Protein AF-A0A6A3SN81-F1 (afdb_monomer)

InterPro domains:
  IPR005920 Imidazolonepropionase [PTHR42752] (1-59)
  IPR032466 Metal-dependent hydrolase [SSF51556] (1-59)

Nearest PDB structures (foldseek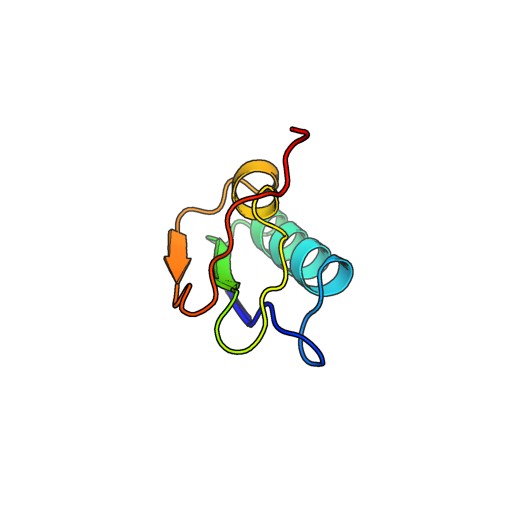):
  2oof-assembly1_A  TM=8.952E-01  e=3.103E-03  unidentified
  2puz-assembly1_A  TM=8.879E-01  e=1.649E-02  Agrobacterium fabrum str. C58
  2g3f-assembly1_A  TM=9.242E-01  e=3.676E-02  Bacillus subtilis
  1pvn-assembly1_C  TM=6.027E-01  e=1.893E+00  Tritrichomonas suis
  6o9m-assembly1_4  TM=4.721E-01  e=1.656E+00  Homo sapiens

Mean predicted aligned error: 4.41 Å

Organism: NCBI:txid53985

Radius of gyration: 11.73 Å; Cα contacts (8 Å, |Δi|>4): 102; chains: 1; bounding box: 28×28×30 Å

Foldseek 3Di:
DEEEDDPPGQDDVRLLVVQLVCVVVVHQYEYEPQQPHASPPVCSCVVSVHPDYDRCVRDDDRPDDD

pLDDT: mean 88.1, std 12.18, range [42.81, 97.38]

Solvent-accessible surface area (backbone atoms only — not comparable to full-atom values): 4023 Å² total; per-residue (Å²): 84,75,43,63,39,35,86,96,72,25,43,74,70,57,41,51,54,54,47,53,50,40,43,76,74,69,40,64,42,39,35,36,34,17,63,87,50,67,71,85,64,77,59,53,46,66,77,70,63,44,82,52,76,43,83,47,70,35,69,69,80,80,89,71,82,131

Secondary structure (DSSP, 8-state):
-EEEE-TTSB-HHHHHHHHHHHHHTT---EEEESSSS----TTHHHHHT-S-EEE-TT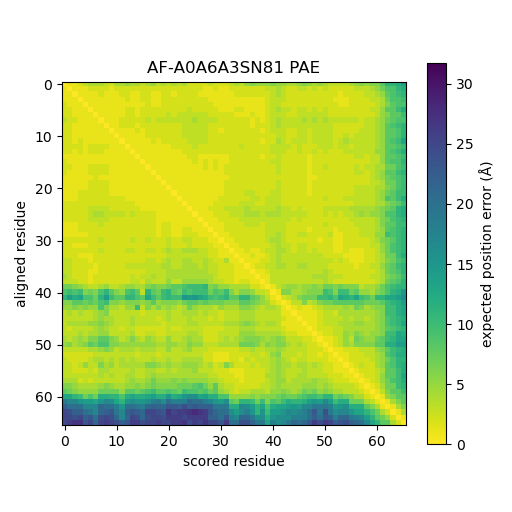--------

Sequence (66 aa):
MDVFHEKGVFEHIGTHRVLEAGKKDGLKIYFHRDEMYPMQYATMAADLGTRAISHCKMLTLPISFL

Structure (mmCIF, N/CA/C/O backbone):
data_AF-A0A6A3SN81-F1
#
_entry.id   AF-A0A6A3SN81-F1
#
loop_
_atom_site.group_PDB
_atom_site.id
_atom_site.type_symbol
_atom_site.label_atom_id
_atom_site.label_alt_id
_atom_site.label_comp_id
_atom_site.label_asym_id
_atom_site.label_entity_id
_atom_site.label_seq_id
_atom_site.pdbx_PDB_ins_code
_atom_site.Cartn_x
_atom_site.Cartn_y
_atom_site.Cartn_z
_atom_site.occupancy
_atom_site.B_iso_or_equiv
_atom_site.auth_seq_id
_atom_site.auth_comp_id
_atom_site.auth_asym_id
_atom_site.auth_atom_id
_atom_site.pdbx_PDB_model_num
ATOM 1 N N . MET A 1 1 ? -3.190 -6.204 8.255 1.00 91.81 1 MET A N 1
ATOM 2 C CA . MET A 1 1 ? -3.013 -7.105 7.110 1.00 91.81 1 MET A CA 1
ATOM 3 C C . MET A 1 1 ? -1.850 -6.606 6.287 1.00 91.81 1 MET A C 1
ATOM 5 O O . MET A 1 1 ? -1.690 -5.397 6.166 1.00 91.81 1 MET A O 1
ATOM 9 N N . ASP A 1 2 ? -1.051 -7.535 5.785 1.00 94.81 2 ASP A N 1
ATOM 10 C CA . ASP A 1 2 ? 0.154 -7.263 5.016 1.00 94.81 2 ASP A CA 1
ATOM 11 C C . ASP A 1 2 ? 0.143 -8.143 3.762 1.00 94.81 2 ASP A C 1
ATOM 13 O O . ASP A 1 2 ? -0.276 -9.301 3.834 1.00 94.81 2 ASP A O 1
ATOM 17 N N . VAL A 1 3 ? 0.526 -7.584 2.618 1.00 95.56 3 VAL A N 1
ATOM 18 C CA . VAL A 1 3 ? 0.508 -8.261 1.318 1.00 95.56 3 VAL A CA 1
ATOM 19 C C . VAL A 1 3 ? 1.865 -8.117 0.661 1.00 95.56 3 VAL A C 1
ATOM 21 O O . VAL A 1 3 ? 2.452 -7.037 0.649 1.00 95.56 3 VAL A O 1
ATOM 24 N N . PHE A 1 4 ? 2.338 -9.204 0.065 1.00 96.38 4 PHE A N 1
ATOM 25 C CA . PHE A 1 4 ? 3.541 -9.184 -0.749 1.00 96.38 4 PHE A CA 1
ATOM 26 C C . PHE A 1 4 ? 3.192 -8.799 -2.194 1.00 96.38 4 PHE A C 1
ATOM 28 O O . PHE A 1 4 ? 2.773 -9.652 -2.977 1.00 96.38 4 PHE A O 1
ATOM 35 N N . HIS A 1 5 ? 3.282 -7.502 -2.518 1.00 95.06 5 HIS A N 1
ATOM 36 C CA . HIS A 1 5 ? 2.992 -6.966 -3.850 1.00 95.06 5 HIS A CA 1
ATOM 37 C C . HIS A 1 5 ? 4.186 -7.171 -4.786 1.00 95.06 5 HIS A C 1
ATOM 39 O O . HIS A 1 5 ? 5.096 -6.342 -4.842 1.00 95.06 5 HIS A O 1
ATOM 45 N N . GLU A 1 6 ? 4.182 -8.295 -5.497 1.00 95.56 6 GLU A N 1
ATOM 46 C CA . GLU A 1 6 ? 5.323 -8.758 -6.279 1.00 95.56 6 GLU A CA 1
ATOM 47 C C . GLU A 1 6 ? 4.880 -9.587 -7.490 1.00 95.56 6 GLU A C 1
ATOM 49 O O . GLU A 1 6 ? 3.855 -10.284 -7.455 1.00 95.56 6 GLU A O 1
ATOM 54 N N . LYS A 1 7 ? 5.671 -9.515 -8.563 1.00 94.50 7 LYS A N 1
ATOM 55 C CA . LYS A 1 7 ? 5.459 -10.260 -9.804 1.00 94.50 7 LYS A CA 1
ATOM 56 C C . LYS A 1 7 ? 5.383 -11.759 -9.525 1.00 94.50 7 LYS A C 1
ATOM 58 O O . LYS A 1 7 ? 6.268 -12.330 -8.888 1.00 94.50 7 LYS A O 1
ATOM 63 N N . GLY A 1 8 ? 4.337 -12.407 -10.034 1.00 95.75 8 GLY A N 1
ATOM 64 C CA . GLY A 1 8 ? 4.103 -13.835 -9.807 1.00 95.75 8 GLY A CA 1
ATOM 65 C C . GLY A 1 8 ? 3.630 -14.212 -8.395 1.00 95.75 8 GLY A C 1
ATOM 66 O O . GLY A 1 8 ? 3.500 -15.403 -8.120 1.00 95.75 8 GLY A O 1
ATOM 67 N N . VAL A 1 9 ? 3.348 -13.239 -7.515 1.00 95.88 9 VAL A N 1
ATOM 68 C CA . VAL A 1 9 ? 2.746 -13.479 -6.190 1.00 95.88 9 VAL A CA 1
ATOM 69 C C . VAL A 1 9 ? 1.385 -12.789 -6.085 1.00 95.88 9 VAL A C 1
ATOM 71 O O . VAL A 1 9 ? 0.370 -13.372 -6.459 1.00 95.88 9 VAL A O 1
ATOM 74 N N . PHE A 1 10 ? 1.343 -11.542 -5.611 1.00 95.44 10 PHE A N 1
ATOM 75 C CA . PHE A 1 10 ? 0.165 -10.687 -5.699 1.00 95.44 10 PHE A CA 1
ATOM 76 C C . PHE A 1 10 ? 0.505 -9.481 -6.569 1.00 95.44 10 PHE A C 1
ATOM 78 O O . PHE A 1 10 ? 1.175 -8.542 -6.147 1.00 95.44 10 PHE A O 1
ATOM 85 N N . GLU A 1 11 ? 0.013 -9.510 -7.802 1.00 93.62 11 GLU A N 1
ATOM 86 C CA . GLU A 1 11 ? 0.123 -8.388 -8.733 1.00 93.62 11 GLU A CA 1
ATOM 87 C C . GLU A 1 11 ? -1.002 -7.363 -8.497 1.00 93.62 11 GLU A C 1
ATOM 89 O O . GLU A 1 11 ? -1.871 -7.561 -7.645 1.00 93.62 11 GLU A O 1
ATOM 94 N N . HIS A 1 12 ? -1.005 -6.253 -9.242 1.00 93.00 12 HIS A N 1
ATOM 95 C CA . HIS A 1 12 ? -1.775 -5.033 -8.931 1.00 93.00 12 HIS A CA 1
ATOM 96 C C . HIS A 1 12 ? -3.232 -5.276 -8.536 1.00 93.00 12 HIS A C 1
ATOM 98 O O . HIS A 1 12 ? -3.668 -4.858 -7.464 1.00 93.00 12 HIS A O 1
ATOM 104 N N . ILE A 1 13 ? -3.978 -5.991 -9.381 1.00 93.44 13 ILE A N 1
ATOM 105 C CA . ILE A 1 13 ? -5.409 -6.232 -9.167 1.00 93.44 13 ILE A CA 1
ATOM 106 C C . ILE A 1 13 ? -5.630 -7.108 -7.929 1.00 93.44 13 ILE A C 1
ATOM 108 O O . ILE A 1 13 ? -6.538 -6.849 -7.138 1.00 93.44 13 ILE A O 1
ATOM 112 N N . GLY A 1 14 ? -4.801 -8.139 -7.745 1.00 95.06 14 GLY A N 1
ATOM 113 C CA . GLY A 1 14 ? -4.893 -9.043 -6.601 1.00 95.06 14 GLY A CA 1
ATOM 114 C C . GLY A 1 14 ? -4.594 -8.321 -5.291 1.00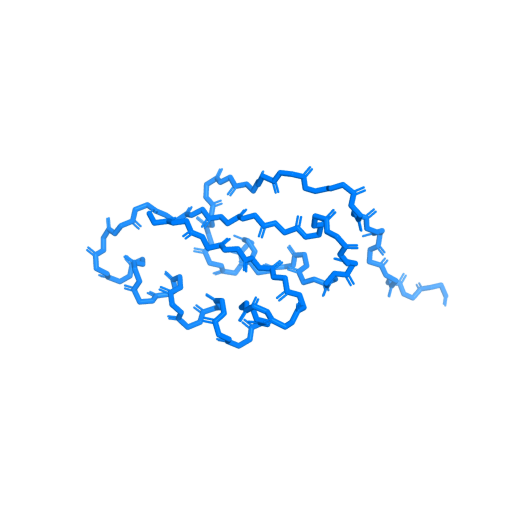 95.06 14 GLY A C 1
ATOM 115 O O . GLY A 1 14 ? -5.394 -8.388 -4.355 1.00 95.06 14 GLY A O 1
ATOM 116 N N . THR A 1 15 ? -3.488 -7.576 -5.253 1.00 95.25 15 THR A N 1
ATOM 117 C CA . THR A 1 15 ? -3.096 -6.766 -4.095 1.00 95.25 15 THR A CA 1
ATOM 118 C C . THR A 1 15 ? -4.168 -5.746 -3.742 1.00 95.25 15 THR A C 1
ATOM 120 O O . THR A 1 15 ? -4.602 -5.699 -2.592 1.00 95.25 15 THR A O 1
ATOM 123 N N . HIS A 1 16 ? -4.651 -4.974 -4.718 1.00 94.62 16 HIS A N 1
ATOM 124 C CA . HIS A 1 16 ? -5.667 -3.957 -4.466 1.00 94.62 16 HIS A CA 1
ATOM 125 C C . HIS A 1 16 ? -6.942 -4.575 -3.883 1.00 94.62 16 HIS A C 1
ATOM 127 O O . HIS A 1 16 ? -7.468 -4.090 -2.884 1.00 94.62 16 HIS A O 1
ATOM 133 N N . ARG A 1 17 ? -7.452 -5.661 -4.478 1.00 96.00 17 ARG A N 1
ATOM 134 C CA . ARG A 1 17 ? -8.699 -6.299 -4.023 1.00 96.00 17 ARG A CA 1
ATOM 135 C C . ARG A 1 17 ? -8.609 -6.795 -2.586 1.00 96.00 17 ARG A C 1
ATOM 137 O O . ARG A 1 17 ? -9.554 -6.599 -1.825 1.00 96.00 17 ARG A O 1
ATOM 144 N N . VAL A 1 18 ? -7.505 -7.443 -2.226 1.00 96.31 18 VAL A N 1
ATOM 145 C CA . VAL A 1 18 ? -7.376 -8.053 -0.900 1.00 96.31 18 VAL A CA 1
ATOM 146 C C . VAL A 1 18 ? -7.133 -6.992 0.182 1.00 96.31 18 VAL A C 1
ATOM 148 O O . VAL A 1 18 ? -7.714 -7.079 1.262 1.00 96.31 18 VAL A O 1
ATOM 151 N N . LEU A 1 19 ? -6.354 -5.944 -0.118 1.00 95.81 19 LEU A N 1
ATOM 152 C CA . LEU A 1 19 ? -6.155 -4.818 0.800 1.00 95.81 19 LEU A CA 1
ATOM 153 C C . LEU A 1 19 ? -7.445 -4.014 0.994 1.00 95.81 19 LEU A C 1
ATOM 155 O O . LEU A 1 19 ? -7.783 -3.674 2.124 1.00 95.81 19 LEU A O 1
ATOM 159 N N . GLU A 1 20 ? -8.198 -3.759 -0.076 1.00 96.25 20 GLU A N 1
ATOM 160 C CA . GLU A 1 20 ? -9.487 -3.063 -0.002 1.00 96.25 20 GLU A CA 1
ATOM 161 C C . GLU A 1 20 ? -10.513 -3.853 0.828 1.00 96.25 20 GLU A C 1
ATOM 163 O O . GLU A 1 20 ? -11.245 -3.268 1.625 1.00 96.25 20 GLU A O 1
ATOM 168 N N . ALA A 1 21 ? -10.544 -5.184 0.695 1.00 97.12 21 ALA A N 1
ATOM 169 C CA . ALA A 1 21 ? -11.379 -6.040 1.539 1.00 97.12 21 ALA A CA 1
ATOM 170 C C . ALA A 1 21 ? -10.961 -5.953 3.016 1.00 97.12 21 ALA A C 1
ATOM 172 O O . ALA A 1 21 ? -11.788 -5.645 3.870 1.00 97.12 21 ALA A O 1
ATOM 173 N N . GLY A 1 22 ? -9.665 -6.104 3.314 1.00 95.75 22 GLY A N 1
ATOM 174 C CA . GLY A 1 22 ? -9.164 -5.983 4.685 1.00 95.75 22 GLY A CA 1
ATOM 175 C C . GLY A 1 22 ? -9.460 -4.614 5.306 1.00 95.75 22 GLY A C 1
ATOM 176 O O . GLY A 1 22 ? -9.848 -4.534 6.469 1.00 95.75 22 GLY A O 1
ATOM 177 N N . LYS A 1 23 ? -9.341 -3.535 4.526 1.00 95.50 23 LYS A N 1
ATOM 178 C CA . LYS A 1 23 ? -9.707 -2.179 4.954 1.00 95.50 23 LYS A CA 1
ATOM 179 C C . LYS A 1 23 ? -11.197 -2.064 5.284 1.00 95.50 23 LYS A C 1
ATOM 181 O O . LYS A 1 23 ? -11.532 -1.469 6.308 1.00 95.50 23 LYS A O 1
ATOM 186 N N . LYS A 1 24 ? -12.083 -2.625 4.451 1.00 96.94 24 LYS A N 1
ATOM 187 C CA . LYS A 1 24 ? -13.541 -2.646 4.694 1.00 96.94 24 LYS A CA 1
ATOM 188 C C . LYS A 1 24 ? -13.908 -3.404 5.966 1.00 96.94 24 LYS A C 1
ATOM 190 O O . LYS A 1 24 ? -14.814 -2.977 6.674 1.00 96.94 24 LYS A O 1
ATOM 195 N N . ASP A 1 25 ? -13.137 -4.432 6.300 1.00 97.38 25 ASP A N 1
ATOM 196 C CA . ASP A 1 25 ? -13.289 -5.200 7.539 1.00 97.38 25 ASP A CA 1
ATOM 197 C C . ASP A 1 25 ? -12.631 -4.515 8.757 1.00 97.38 25 ASP A C 1
ATOM 199 O O . ASP A 1 25 ? -12.544 -5.088 9.843 1.00 97.38 25 ASP A O 1
ATOM 203 N N . GLY A 1 26 ? -12.150 -3.276 8.601 1.00 95.81 26 GLY A N 1
ATOM 204 C CA . GLY A 1 26 ? -11.557 -2.481 9.677 1.00 95.81 26 GLY A CA 1
ATOM 205 C C . GLY A 1 26 ? -10.101 -2.828 9.994 1.00 95.81 26 GLY A C 1
ATOM 206 O O . GLY A 1 26 ? -9.554 -2.351 10.994 1.00 95.81 26 GLY A O 1
ATOM 207 N N . LEU A 1 27 ? -9.434 -3.634 9.164 1.00 95.88 27 LEU A N 1
ATOM 208 C CA . LEU A 1 27 ? -8.025 -3.956 9.356 1.00 95.88 27 LEU A CA 1
ATOM 209 C C . LEU A 1 27 ? -7.141 -2.780 8.938 1.00 95.88 27 LEU A C 1
ATOM 211 O O . LEU A 1 27 ? -7.330 -2.147 7.900 1.00 95.88 27 LEU A O 1
ATOM 215 N N . LYS A 1 28 ? -6.076 -2.549 9.709 1.00 95.31 28 LYS A N 1
ATOM 216 C CA . LYS A 1 28 ? -4.954 -1.726 9.243 1.00 95.31 28 LYS A CA 1
ATOM 217 C C . LYS A 1 28 ? -4.278 -2.437 8.078 1.00 95.31 28 LYS A C 1
ATOM 219 O O . LYS A 1 28 ? -3.969 -3.626 8.19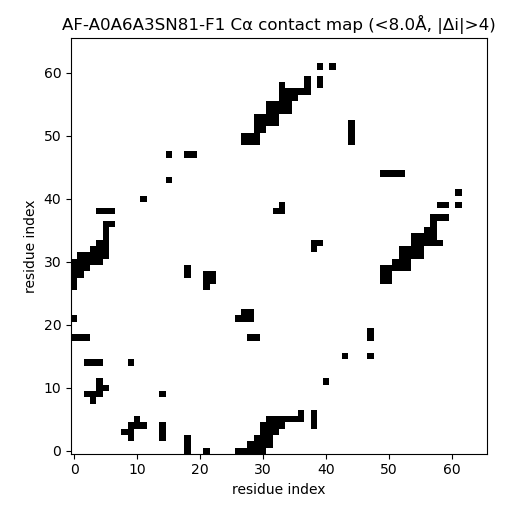3 1.00 95.31 28 LYS A O 1
ATOM 224 N N . ILE A 1 29 ? -4.024 -1.713 6.999 1.00 94.94 29 ILE A N 1
ATOM 225 C CA . ILE A 1 29 ? -3.421 -2.258 5.784 1.00 94.94 29 ILE A CA 1
ATOM 226 C C . ILE A 1 29 ? -1.982 -1.772 5.607 1.00 94.94 29 ILE A C 1
ATOM 228 O O . ILE A 1 29 ? -1.662 -0.610 5.880 1.00 94.94 29 ILE A O 1
ATOM 232 N N . TYR A 1 30 ? -1.146 -2.698 5.150 1.00 93.69 30 TYR A N 1
ATOM 233 C CA . TYR A 1 30 ? 0.270 -2.554 4.832 1.00 93.69 30 TYR A CA 1
ATOM 234 C C . TYR A 1 30 ? 0.574 -3.423 3.614 1.00 93.69 30 TYR A C 1
ATOM 236 O O . TYR A 1 30 ? -0.190 -4.343 3.309 1.00 93.69 30 TYR A O 1
ATOM 244 N N . PHE A 1 31 ? 1.672 -3.140 2.924 1.00 93.62 31 PHE A N 1
ATOM 245 C CA . PHE A 1 31 ? 2.188 -4.048 1.912 1.00 93.62 31 PHE A CA 1
ATOM 246 C C . PHE A 1 31 ? 3.674 -3.815 1.664 1.00 93.62 31 PHE A C 1
ATOM 248 O O . PHE A 1 31 ? 4.195 -2.701 1.781 1.00 93.62 31 PHE A O 1
ATOM 255 N N . HIS A 1 32 ? 4.324 -4.892 1.265 1.00 94.25 32 HIS A N 1
A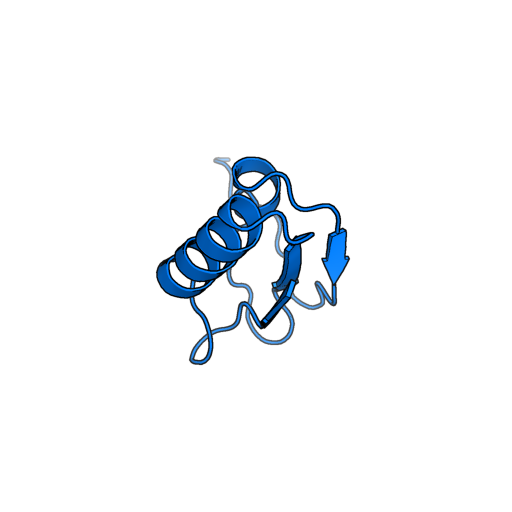TOM 256 C CA . HIS A 1 32 ? 5.660 -4.898 0.706 1.00 94.25 32 HIS A CA 1
ATOM 257 C C . HIS A 1 32 ? 5.540 -4.643 -0.791 1.00 94.25 32 HIS A C 1
ATOM 259 O O . HIS A 1 32 ? 4.672 -5.237 -1.430 1.00 94.25 32 HIS A O 1
ATOM 265 N N . ARG A 1 33 ? 6.390 -3.791 -1.362 1.00 91.38 33 ARG A N 1
ATOM 266 C CA . ARG A 1 33 ? 6.428 -3.562 -2.814 1.00 91.38 33 ARG A CA 1
ATOM 267 C C . ARG A 1 33 ? 7.848 -3.409 -3.303 1.00 91.38 33 ARG A C 1
ATOM 269 O O . ARG A 1 33 ? 8.735 -3.041 -2.529 1.00 91.38 33 ARG A O 1
ATOM 276 N N . ASP A 1 34 ? 7.991 -3.573 -4.612 1.00 91.62 34 ASP A N 1
ATOM 277 C CA . ASP A 1 34 ? 9.233 -3.349 -5.340 1.00 91.62 34 ASP A CA 1
ATOM 278 C C . ASP A 1 34 ? 10.424 -3.994 -4.630 1.00 91.62 34 ASP A C 1
ATOM 280 O O . ASP A 1 34 ? 11.459 -3.360 -4.428 1.00 91.62 34 ASP A O 1
ATOM 284 N N . GLU A 1 35 ? 10.253 -5.220 -4.134 1.00 91.94 35 GLU A N 1
ATOM 285 C CA . GLU A 1 35 ? 11.327 -5.872 -3.397 1.00 91.94 35 GLU A CA 1
ATOM 286 C C . GLU A 1 35 ? 12.307 -6.536 -4.360 1.00 91.94 35 GLU A C 1
ATOM 288 O O . GLU A 1 35 ? 13.518 -6.358 -4.218 1.00 91.94 35 GLU A O 1
ATOM 293 N N . MET A 1 36 ? 11.776 -7.257 -5.347 1.00 93.81 36 MET A N 1
ATOM 294 C CA . MET A 1 36 ? 12.544 -7.993 -6.347 1.00 93.81 36 MET A CA 1
ATOM 295 C C . MET A 1 36 ? 12.339 -7.427 -7.754 1.00 93.81 36 MET A C 1
ATOM 297 O O . MET A 1 36 ? 13.301 -7.372 -8.522 1.00 93.81 36 MET A O 1
ATOM 301 N N . TYR A 1 37 ? 11.130 -6.965 -8.094 1.00 93.00 37 TYR A N 1
ATOM 302 C CA . TYR A 1 37 ? 10.841 -6.345 -9.394 1.00 93.00 37 TYR A CA 1
ATOM 303 C C . TYR A 1 37 ? 10.231 -4.948 -9.242 1.00 93.00 37 TYR A C 1
ATOM 305 O O . TYR A 1 37 ? 9.447 -4.727 -8.327 1.00 93.00 37 TYR A O 1
ATOM 313 N N . PRO A 1 38 ? 10.539 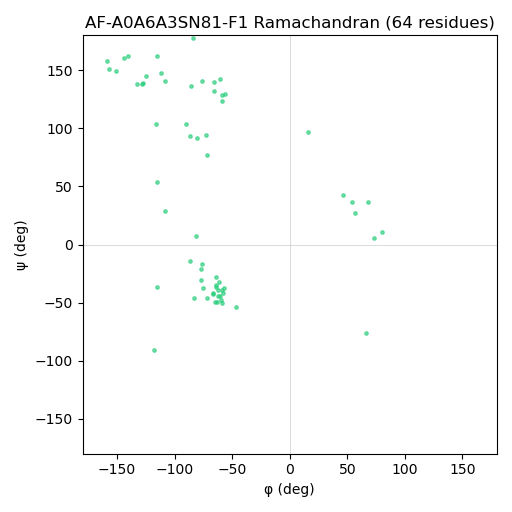-3.992 -10.140 1.00 91.56 38 PRO A N 1
ATOM 314 C CA . PRO A 1 38 ? 9.898 -2.681 -10.137 1.00 91.56 38 PRO A CA 1
ATOM 315 C C . PRO A 1 38 ? 8.456 -2.811 -10.647 1.00 91.56 38 PRO A C 1
ATOM 317 O O . PRO A 1 38 ? 8.197 -2.773 -11.852 1.00 91.56 38 PRO A O 1
ATOM 320 N N . MET A 1 39 ? 7.514 -2.956 -9.719 1.00 91.00 39 MET A N 1
ATOM 321 C CA . MET A 1 39 ? 6.086 -3.125 -9.987 1.00 91.00 39 MET A CA 1
ATOM 322 C C . MET A 1 39 ? 5.415 -1.800 -10.380 1.00 91.00 39 MET A C 1
ATOM 324 O O . MET A 1 39 ? 4.342 -1.807 -10.966 1.00 91.00 39 MET A O 1
ATOM 328 N N . GLN A 1 40 ? 6.042 -0.647 -10.109 1.00 83.44 40 GLN A N 1
ATOM 329 C CA . GLN A 1 40 ? 5.623 0.671 -10.629 1.00 83.44 40 GLN A CA 1
ATOM 330 C C . GLN A 1 40 ? 4.155 1.045 -10.344 1.00 83.44 40 GLN A C 1
ATOM 332 O O . GLN A 1 40 ? 3.500 1.728 -11.127 1.00 83.44 40 GLN A O 1
ATOM 337 N N . TYR A 1 41 ? 3.644 0.665 -9.173 1.00 74.75 41 TYR A N 1
ATOM 338 C CA . TYR A 1 41 ? 2.275 0.976 -8.751 1.00 74.75 41 TYR A CA 1
ATOM 339 C C . TYR A 1 41 ? 2.274 1.888 -7.528 1.00 74.75 41 TYR A C 1
ATOM 341 O O . TYR A 1 41 ? 1.709 1.595 -6.474 1.00 74.75 41 TYR A O 1
ATOM 349 N N . ALA A 1 42 ? 2.995 3.004 -7.664 1.00 65.88 42 ALA A N 1
ATOM 350 C CA . ALA A 1 42 ? 3.278 3.921 -6.566 1.00 65.88 42 ALA A CA 1
ATOM 351 C C . ALA A 1 42 ? 2.025 4.600 -5.995 1.00 65.88 42 ALA A C 1
ATOM 353 O O . ALA A 1 42 ? 2.005 4.933 -4.811 1.00 65.88 42 ALA A O 1
ATOM 354 N N . THR A 1 43 ? 0.976 4.773 -6.802 1.00 78.00 43 THR A N 1
ATOM 355 C CA . THR A 1 43 ? -0.252 5.463 -6.382 1.00 78.00 43 THR A CA 1
ATOM 356 C C . THR A 1 43 ? -1.150 4.605 -5.495 1.00 78.00 43 THR A C 1
ATOM 358 O O . THR A 1 43 ? -1.896 5.157 -4.695 1.00 78.00 43 THR A O 1
ATOM 361 N N . MET A 1 44 ? -1.012 3.273 -5.518 1.00 84.00 44 MET A N 1
ATOM 362 C CA . MET A 1 44 ? -1.884 2.360 -4.765 1.00 84.00 44 MET A CA 1
ATOM 363 C C . MET A 1 44 ? -1.902 2.625 -3.263 1.00 84.00 44 MET A C 1
ATOM 365 O O . MET A 1 44 ? -2.940 2.497 -2.619 1.00 84.00 44 MET A O 1
ATOM 369 N N . ALA A 1 45 ? -0.755 2.985 -2.683 1.00 84.19 45 ALA A N 1
ATOM 370 C CA . ALA A 1 45 ? -0.700 3.307 -1.263 1.00 84.19 45 ALA A CA 1
ATOM 371 C C . ALA A 1 45 ? -1.537 4.545 -0.922 1.00 84.19 45 ALA A C 1
ATOM 373 O O . ALA A 1 45 ? -2.168 4.574 0.133 1.00 84.19 45 ALA A O 1
ATOM 374 N N . ALA A 1 46 ? -1.553 5.541 -1.813 1.00 85.25 46 ALA A N 1
ATOM 375 C CA . ALA A 1 46 ? -2.379 6.731 -1.665 1.00 85.25 46 ALA A CA 1
ATOM 376 C C . ALA A 1 46 ? -3.861 6.395 -1.890 1.00 85.25 46 ALA A C 1
ATOM 378 O O . ALA A 1 46 ? -4.683 6.743 -1.045 1.00 85.25 46 ALA A O 1
ATOM 379 N N . ASP A 1 47 ?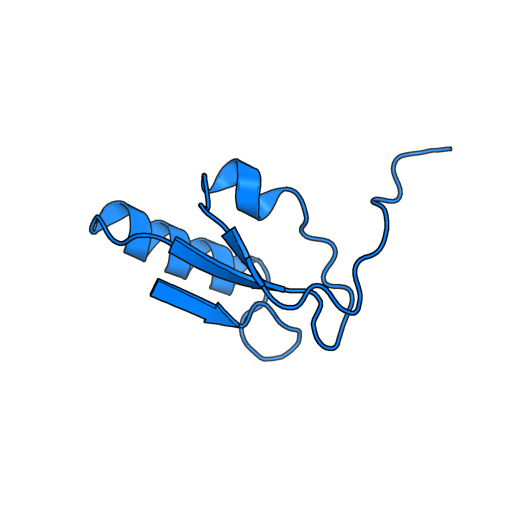 -4.177 5.642 -2.950 1.00 86.62 47 ASP A N 1
ATOM 380 C CA . ASP A 1 47 ? -5.546 5.235 -3.301 1.00 86.62 47 ASP A CA 1
ATOM 381 C C . ASP A 1 47 ? -6.215 4.446 -2.161 1.00 86.62 47 ASP A C 1
ATOM 383 O O . ASP A 1 47 ? -7.372 4.678 -1.802 1.00 86.62 47 ASP A O 1
ATOM 387 N N . LEU A 1 48 ? -5.463 3.545 -1.524 1.00 90.38 48 LEU A N 1
ATOM 388 C CA . LEU A 1 48 ? -5.959 2.726 -0.419 1.00 90.38 48 LEU A CA 1
ATOM 389 C C . LEU A 1 48 ? -5.836 3.416 0.949 1.00 90.38 48 LEU A C 1
ATOM 391 O O . LEU A 1 48 ? -6.493 2.989 1.903 1.00 90.38 48 LEU A O 1
ATOM 395 N N . GLY A 1 49 ? -5.065 4.500 1.067 1.00 89.12 49 GLY A N 1
ATOM 396 C CA . GLY A 1 49 ? -4.791 5.169 2.344 1.00 89.12 49 GLY A CA 1
ATOM 397 C C . GLY A 1 49 ? -3.938 4.317 3.291 1.00 89.12 49 GLY A C 1
ATOM 398 O O . GLY A 1 49 ? -4.172 4.290 4.502 1.00 89.12 49 GLY A O 1
ATOM 399 N N . THR A 1 50 ? -2.979 3.575 2.740 1.00 87.88 50 THR A N 1
ATOM 400 C CA . THR A 1 50 ? -2.103 2.666 3.486 1.00 87.88 50 THR A CA 1
ATOM 401 C C . THR A 1 50 ? -1.191 3.443 4.441 1.00 87.88 50 THR A C 1
ATOM 403 O O . THR A 1 50 ? -0.653 4.493 4.099 1.00 87.88 50 THR A O 1
ATOM 406 N N . ARG A 1 51 ? -0.980 2.920 5.657 1.00 82.75 51 ARG A N 1
ATOM 407 C CA . ARG A 1 51 ? -0.205 3.603 6.712 1.00 82.75 51 ARG A CA 1
ATOM 408 C C . ARG A 1 51 ? 1.312 3.523 6.501 1.00 82.75 51 ARG A C 1
ATOM 410 O O . ARG A 1 51 ? 2.026 4.405 6.967 1.00 82.75 51 ARG A O 1
ATOM 417 N N . ALA A 1 52 ? 1.799 2.453 5.876 1.00 88.19 52 ALA A N 1
ATOM 418 C CA . ALA A 1 52 ? 3.214 2.256 5.580 1.00 88.19 52 ALA A CA 1
ATOM 419 C C . ALA A 1 52 ? 3.411 1.257 4.434 1.00 88.19 52 ALA A C 1
ATOM 421 O O . ALA A 1 52 ? 2.546 0.420 4.168 1.00 88.19 52 ALA A O 1
ATOM 422 N N . ILE A 1 53 ? 4.577 1.355 3.803 1.00 90.25 53 ILE A N 1
ATOM 423 C CA . ILE A 1 53 ? 5.066 0.459 2.759 1.00 90.25 53 ILE A CA 1
ATOM 424 C C . ILE A 1 53 ? 6.463 -0.011 3.175 1.00 90.25 53 ILE A C 1
ATOM 426 O O . ILE A 1 53 ? 7.249 0.798 3.675 1.00 90.25 53 ILE A O 1
ATOM 430 N N . SER A 1 54 ? 6.774 -1.288 2.974 1.00 90.94 54 SER A N 1
ATOM 431 C CA . SER A 1 54 ? 8.048 -1.911 3.359 1.00 90.94 54 SER A CA 1
ATOM 432 C C . SER A 1 54 ? 8.877 -2.400 2.156 1.00 90.94 54 SER A C 1
ATOM 434 O O . SER A 1 54 ? 8.379 -2.561 1.042 1.00 90.94 54 SER A O 1
ATOM 436 N N . HIS A 1 55 ? 10.170 -2.632 2.421 1.00 92.88 55 HIS A N 1
ATOM 437 C CA . HIS A 1 55 ? 11.255 -3.003 1.496 1.00 92.88 55 HIS A CA 1
ATOM 438 C C . HIS A 1 55 ? 11.653 -1.954 0.464 1.00 92.88 55 HIS A C 1
ATOM 440 O O . HIS A 1 55 ? 12.699 -1.333 0.650 1.00 92.88 55 HIS A O 1
ATOM 446 N N . CYS A 1 56 ? 10.872 -1.757 -0.601 1.00 89.38 56 CYS A N 1
ATOM 447 C CA . CYS A 1 56 ? 11.120 -0.700 -1.585 1.00 89.38 56 CYS A CA 1
ATOM 448 C C . CYS A 1 56 ? 12.520 -0.734 -2.255 1.00 89.38 56 CYS A C 1
ATOM 450 O O . CYS A 1 56 ? 13.037 0.308 -2.661 1.00 89.38 56 CYS A O 1
ATOM 452 N N . LYS A 1 57 ? 13.158 -1.908 -2.366 1.00 90.62 57 LYS A N 1
ATOM 453 C CA . LYS A 1 57 ? 14.540 -2.058 -2.874 1.00 90.62 57 LYS A CA 1
ATOM 454 C C . LYS A 1 57 ? 14.701 -1.648 -4.339 1.00 90.62 57 LYS A C 1
ATOM 456 O O . LYS A 1 57 ? 15.741 -1.118 -4.711 1.00 90.62 57 LYS A O 1
ATOM 461 N N . MET A 1 58 ? 13.680 -1.897 -5.150 1.00 90.12 58 MET A N 1
ATOM 462 C CA . MET A 1 58 ? 13.642 -1.672 -6.596 1.00 90.12 58 MET A CA 1
ATOM 463 C C . MET A 1 58 ? 12.737 -0.486 -6.950 1.00 90.12 58 MET A C 1
ATOM 465 O O . MET A 1 58 ? 12.133 -0.460 -8.022 1.00 90.12 58 MET A O 1
ATOM 469 N N . LEU A 1 59 ? 12.607 0.494 -6.046 1.00 86.69 59 LEU A N 1
ATOM 470 C CA . LEU A 1 59 ? 11.860 1.716 -6.332 1.00 86.69 59 LEU A CA 1
ATOM 471 C C . LEU A 1 59 ? 12.451 2.435 -7.547 1.00 86.69 59 LEU A C 1
ATOM 473 O O . LEU A 1 59 ? 13.615 2.832 -7.554 1.00 86.69 59 LEU A O 1
ATOM 477 N N . THR A 1 60 ? 11.606 2.674 -8.542 1.00 81.88 60 THR A N 1
ATOM 478 C CA . THR A 1 60 ? 11.913 3.534 -9.683 1.00 81.88 60 THR A CA 1
ATOM 479 C C . THR A 1 60 ? 11.052 4.788 -9.622 1.00 81.88 60 THR A C 1
ATOM 481 O O . THR A 1 60 ? 9.908 4.751 -9.159 1.00 81.88 60 THR A O 1
ATOM 484 N N . LEU A 1 61 ? 11.590 5.912 -10.099 1.00 72.00 61 LEU A N 1
ATOM 485 C CA . LEU A 1 61 ? 10.785 7.114 -10.291 1.00 72.00 61 LEU A CA 1
ATOM 486 C C . LEU A 1 61 ? 9.668 6.816 -11.302 1.00 72.00 61 LEU A C 1
ATOM 488 O O . LEU A 1 61 ? 9.907 6.075 -12.262 1.00 72.00 61 LEU A O 1
ATOM 492 N N . PRO A 1 62 ? 8.456 7.361 -11.107 1.00 61.88 62 PRO A N 1
ATOM 493 C CA . PRO A 1 62 ? 7.440 7.295 -12.142 1.00 61.88 62 PRO A CA 1
ATOM 494 C C . PRO A 1 62 ? 7.998 7.972 -13.394 1.00 61.88 62 PRO A C 1
ATOM 496 O O . PRO A 1 62 ? 8.497 9.096 -13.329 1.00 61.88 62 PRO A O 1
ATOM 499 N N . ILE A 1 63 ? 7.924 7.288 -14.536 1.00 53.81 63 ILE A N 1
ATOM 500 C CA . ILE A 1 63 ? 8.186 7.902 -15.838 1.00 53.81 63 ILE A CA 1
ATOM 501 C C . ILE A 1 63 ? 6.990 8.817 -16.132 1.00 53.81 63 ILE A C 1
ATOM 503 O O . ILE A 1 63 ? 6.063 8.454 -16.848 1.00 53.81 63 ILE A O 1
ATOM 507 N N . SER A 1 64 ? 6.949 9.984 -15.498 1.00 51.12 64 SER A N 1
ATOM 508 C CA . SER A 1 64 ? 6.040 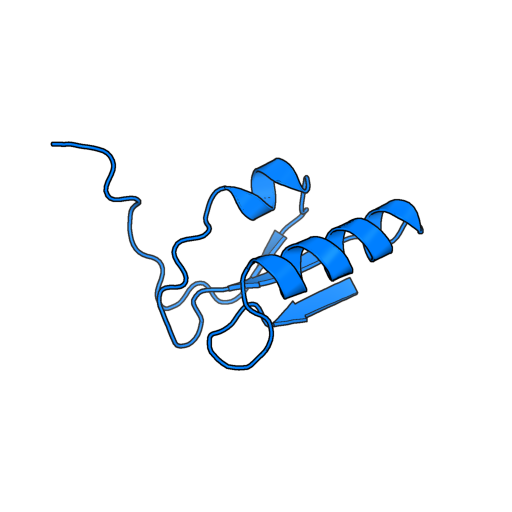11.063 -15.864 1.00 51.12 64 SER A CA 1
ATOM 509 C C . SER A 1 64 ? 6.750 11.939 -16.893 1.00 51.12 64 SER A C 1
ATOM 511 O O . SER A 1 64 ? 7.665 12.670 -16.527 1.00 51.12 64 SER A O 1
ATOM 513 N N . PHE A 1 65 ? 6.346 11.776 -18.158 1.00 49.16 65 PHE A N 1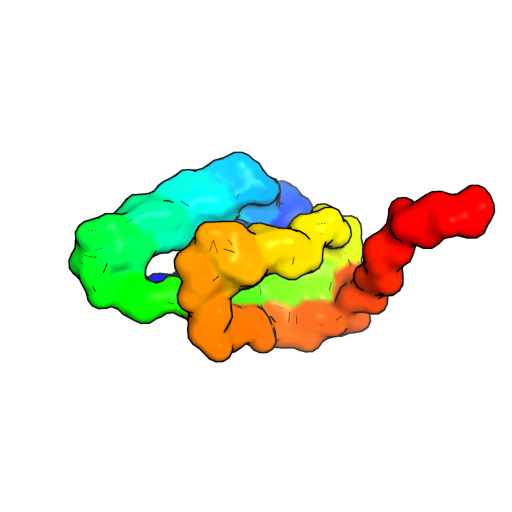
ATOM 514 C CA . PHE A 1 65 ? 6.545 12.651 -19.324 1.00 49.16 65 PHE A CA 1
ATOM 515 C C . PHE A 1 65 ? 7.632 13.739 -19.185 1.00 49.16 65 PHE A C 1
ATOM 517 O O . PHE A 1 65 ? 7.365 14.825 -18.670 1.00 49.16 65 PHE A O 1
ATOM 524 N N . LEU A 1 66 ? 8.833 13.441 -19.699 1.00 42.81 66 LEU A N 1
ATOM 525 C CA . LEU A 1 66 ? 9.668 14.445 -20.371 1.00 42.81 66 LEU A CA 1
ATOM 526 C C . LEU A 1 66 ? 9.158 14.631 -21.803 1.00 42.81 66 LEU A C 1
ATOM 528 O O . LEU A 1 66 ? 8.708 13.615 -22.385 1.00 42.81 66 LEU A O 1
#